Protein AF-A0A4Q1D1S8-F1 (afdb_monomer_lite)

Foldseek 3Di:
DDDADQPDDPDDPPVPDDPFFDDDDFPDDDDDDDDADDPLDFDADPVRRTTGDDPSSLVVNLVVLLVVLLVVLAVDDVVVSVVVLVVRCVRDPNPSNNVSSVPRDHDDD

Sequence (109 aa):
MHGIEIPTTLFPESWRRRNNQAKISWPFPLVLVVDIGGNNDLDLNSPRTEIIMSEKWIDFEEKLAHIICDELSKQVATDYWEELKAILLKETKNESFIRSLKKVTTKNA

Secondary structure (DSSP, 8-state):
---------SS--GGG--TTB-----SS---------GGG---B-TTSSSBB-SHHHHHHHHHHHHHHHHHHHHHS-HHHHHHHHHHHHHH---HHHHHHHHH-PPPP-

pLDDT: mean 83.02, std 14.56, range [38.62, 96.06]

Structure (mmCIF, N/CA/C/O backbone):
data_AF-A0A4Q1D1S8-F1
#
_entry.id   AF-A0A4Q1D1S8-F1
#
loop_
_atom_site.group_PDB
_atom_site.id
_atom_site.type_symbol
_atom_site.label_atom_id
_atom_site.label_alt_id
_atom_site.label_comp_id
_atom_site.label_asym_id
_atom_site.label_entity_id
_atom_site.label_seq_id
_atom_site.pdbx_PDB_ins_code
_atom_site.Cartn_x
_atom_site.Cartn_y
_atom_site.Cartn_z
_atom_site.occupancy
_atom_site.B_iso_or_equiv
_atom_site.auth_seq_id
_atom_site.auth_comp_id
_atom_site.auth_asym_id
_atom_site.auth_atom_id
_atom_site.pdbx_PDB_model_num
ATOM 1 N N . MET A 1 1 ? 3.479 -12.417 -25.187 1.00 38.62 1 MET A N 1
ATOM 2 C CA . MET A 1 1 ? 3.579 -11.654 -23.926 1.00 38.62 1 MET A CA 1
ATOM 3 C C . MET A 1 1 ? 4.848 -12.097 -23.231 1.00 38.62 1 MET A C 1
ATOM 5 O O . MET A 1 1 ? 4.967 -13.274 -22.927 1.00 38.62 1 MET A O 1
ATOM 9 N N . HIS A 1 2 ? 5.819 -11.202 -23.071 1.00 47.72 2 HIS A N 1
ATOM 10 C CA . HIS A 1 2 ? 7.033 -11.483 -22.307 1.00 47.72 2 HIS A CA 1
ATOM 11 C C . HIS A 1 2 ? 6.861 -10.813 -20.949 1.00 47.72 2 HIS A C 1
ATOM 13 O O . HIS A 1 2 ? 7.169 -9.634 -20.800 1.00 47.72 2 HIS A O 1
ATOM 19 N N . GLY A 1 3 ? 6.254 -11.544 -20.010 1.00 47.84 3 GLY A N 1
ATOM 20 C CA . GLY A 1 3 ? 6.234 -11.130 -18.613 1.00 47.84 3 GLY A CA 1
ATOM 21 C C . GLY A 1 3 ? 7.671 -11.024 -18.118 1.00 47.84 3 GLY A C 1
ATOM 22 O O . GLY A 1 3 ? 8.513 -11.855 -18.457 1.00 47.84 3 GLY A O 1
ATOM 23 N N . ILE A 1 4 ? 7.967 -9.959 -17.391 1.00 53.19 4 ILE A N 1
ATOM 24 C CA . ILE A 1 4 ? 9.267 -9.769 -16.765 1.00 53.19 4 ILE A CA 1
ATOM 25 C C . ILE A 1 4 ? 9.186 -10.422 -15.391 1.00 53.19 4 ILE A C 1
ATOM 27 O O . ILE A 1 4 ? 8.393 -10.000 -14.553 1.00 53.19 4 ILE A O 1
ATOM 31 N N . GLU A 1 5 ? 10.002 -11.445 -15.158 1.00 52.38 5 GLU A N 1
ATOM 32 C CA . GLU A 1 5 ? 10.196 -11.998 -13.820 1.00 52.38 5 GLU A CA 1
ATOM 33 C C . GLU A 1 5 ? 11.239 -11.153 -13.088 1.00 52.38 5 GLU A C 1
ATOM 35 O O . GLU A 1 5 ? 12.420 -11.146 -13.439 1.00 52.38 5 GLU A O 1
ATOM 40 N N . ILE A 1 6 ? 10.797 -10.413 -12.071 1.00 57.53 6 ILE A N 1
ATOM 41 C CA . ILE A 1 6 ? 11.686 -9.702 -11.153 1.00 57.53 6 ILE A CA 1
ATOM 42 C C . ILE A 1 6 ? 12.024 -10.675 -10.018 1.00 57.53 6 ILE A C 1
ATOM 44 O O . ILE A 1 6 ? 11.133 -11.010 -9.235 1.00 57.53 6 ILE A O 1
ATOM 48 N N . PRO A 1 7 ? 13.279 -11.146 -9.887 1.00 52.53 7 PRO A N 1
ATOM 49 C CA . PRO A 1 7 ? 13.663 -12.036 -8.801 1.00 52.53 7 PRO A CA 1
ATOM 50 C C . PRO A 1 7 ? 13.714 -11.250 -7.484 1.00 52.53 7 PRO A C 1
ATOM 52 O O . PRO A 1 7 ? 14.757 -10.739 -7.079 1.00 52.53 7 PRO A O 1
ATOM 55 N N . THR A 1 8 ? 12.581 -11.133 -6.796 1.00 54.88 8 THR A N 1
ATOM 56 C CA . THR A 1 8 ? 12.537 -10.652 -5.412 1.00 54.88 8 THR A CA 1
ATOM 57 C C . THR A 1 8 ? 12.823 -11.815 -4.474 1.00 54.88 8 THR A C 1
ATOM 59 O O . THR A 1 8 ? 12.007 -12.720 -4.312 1.00 54.88 8 THR A O 1
ATOM 62 N N . THR A 1 9 ? 13.997 -11.809 -3.846 1.00 56.31 9 THR A N 1
ATOM 63 C CA . THR A 1 9 ? 14.296 -12.725 -2.743 1.00 56.31 9 THR A CA 1
ATOM 64 C C . THR A 1 9 ? 13.445 -12.342 -1.528 1.00 56.31 9 THR A C 1
ATOM 66 O O . THR A 1 9 ? 13.282 -11.160 -1.228 1.00 56.31 9 THR A O 1
ATOM 69 N N . LEU A 1 10 ? 12.925 -13.329 -0.787 1.00 54.97 10 LEU A N 1
ATOM 70 C CA . LEU A 1 10 ? 12.205 -13.074 0.475 1.00 54.97 10 LEU A CA 1
ATOM 71 C C . LEU A 1 10 ? 13.110 -12.435 1.543 1.00 54.97 10 LEU A C 1
ATOM 73 O O . LEU A 1 10 ? 12.630 -11.748 2.441 1.00 54.97 10 LEU A O 1
ATOM 77 N N . PHE A 1 11 ? 14.424 -12.644 1.432 1.00 63.34 11 PHE A N 1
ATOM 78 C CA . PHE A 1 11 ? 15.426 -12.107 2.344 1.00 63.34 11 PHE A CA 1
ATOM 79 C C . PHE A 1 11 ? 16.271 -11.046 1.632 1.00 63.34 11 PHE A C 1
ATOM 81 O O . PHE A 1 11 ? 16.903 -11.360 0.618 1.00 63.34 11 PHE A O 1
ATOM 88 N N . PRO A 1 12 ? 16.303 -9.796 2.123 1.00 60.38 12 PRO A N 1
ATOM 89 C CA . PRO A 1 12 ? 17.065 -8.738 1.483 1.00 60.38 12 PRO A CA 1
ATOM 90 C C . PRO A 1 12 ? 18.567 -8.932 1.715 1.00 60.38 12 PRO A C 1
ATOM 92 O O . PRO A 1 12 ? 19.047 -8.894 2.847 1.00 60.38 12 PRO A O 1
ATOM 95 N N . GLU A 1 13 ? 19.335 -9.042 0.636 1.00 69.81 13 GLU A N 1
ATOM 96 C CA . GLU A 1 13 ? 20.793 -8.943 0.688 1.00 69.81 13 GLU A CA 1
ATOM 97 C C . GLU A 1 13 ? 21.189 -7.464 0.717 1.00 69.81 13 GLU A C 1
ATOM 99 O O . GLU A 1 13 ? 21.192 -6.776 -0.305 1.00 69.81 13 GLU A O 1
ATOM 104 N N . SER A 1 14 ? 21.497 -6.942 1.908 1.0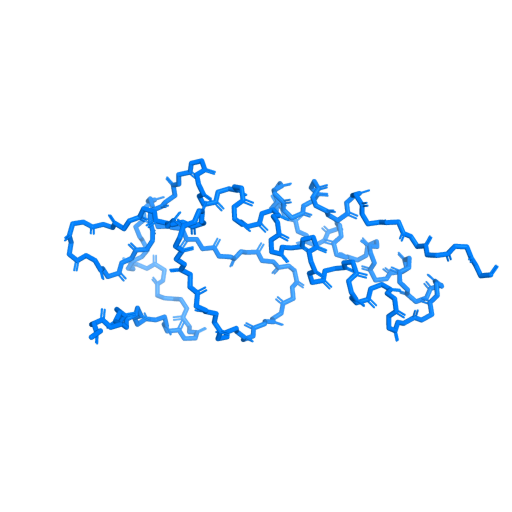0 64.00 14 SER A N 1
ATOM 105 C CA . SER A 1 14 ? 21.773 -5.514 2.125 1.00 64.00 14 SER A CA 1
ATOM 106 C C . SER A 1 14 ? 22.854 -4.946 1.197 1.00 64.00 14 SER A C 1
ATOM 108 O O . SER A 1 14 ? 22.744 -3.789 0.802 1.00 64.00 14 SER A O 1
ATOM 110 N N . TRP A 1 15 ? 23.833 -5.767 0.815 1.00 66.88 15 TRP A N 1
ATOM 111 C CA . TRP A 1 15 ? 24.960 -5.443 -0.065 1.00 66.88 15 TRP A CA 1
ATOM 112 C C . TRP A 1 15 ? 24.624 -5.436 -1.566 1.00 66.88 15 TRP A C 1
ATOM 114 O O . TRP A 1 15 ? 25.389 -4.879 -2.348 1.00 66.88 15 TRP A O 1
ATOM 124 N N . ARG A 1 16 ? 23.489 -6.014 -1.986 1.00 67.19 16 ARG A N 1
ATOM 125 C CA . ARG A 1 16 ? 23.001 -5.952 -3.379 1.00 67.19 16 ARG A CA 1
ATOM 126 C C . ARG A 1 16 ? 22.030 -4.801 -3.632 1.00 67.19 16 ARG A C 1
ATOM 128 O O . ARG A 1 16 ? 21.643 -4.574 -4.778 1.00 67.19 16 ARG A O 1
ATOM 135 N N . ARG A 1 17 ? 21.611 -4.080 -2.586 1.00 63.38 17 ARG A N 1
ATOM 136 C CA . ARG A 1 17 ? 20.622 -3.004 -2.713 1.00 63.38 17 ARG A CA 1
ATOM 137 C C . ARG A 1 17 ? 21.210 -1.809 -3.457 1.00 63.38 17 ARG A C 1
ATOM 139 O O . ARG A 1 17 ? 22.199 -1.225 -3.022 1.00 63.38 17 ARG A O 1
ATOM 146 N N . ARG A 1 18 ? 20.566 -1.427 -4.561 1.00 67.88 18 ARG A N 1
ATOM 147 C CA . ARG A 1 18 ? 20.875 -0.200 -5.308 1.00 67.88 18 ARG A CA 1
ATOM 148 C C . ARG A 1 18 ? 20.049 0.962 -4.760 1.00 67.88 18 ARG A C 1
ATOM 150 O O . ARG A 1 18 ? 18.894 0.775 -4.389 1.00 67.88 18 ARG A O 1
ATOM 157 N N . ASN A 1 19 ? 20.611 2.170 -4.773 1.00 65.31 19 ASN A N 1
ATOM 158 C CA . ASN A 1 19 ? 19.954 3.358 -4.208 1.00 65.31 19 ASN A CA 1
ATOM 159 C C . ASN A 1 19 ? 18.629 3.740 -4.898 1.00 65.31 19 ASN A C 1
ATOM 161 O O . ASN A 1 19 ? 17.757 4.288 -4.238 1.00 65.31 19 ASN A O 1
ATOM 165 N N . ASN A 1 20 ? 18.451 3.419 -6.186 1.00 64.94 20 ASN A N 1
ATOM 166 C CA . ASN A 1 20 ? 17.268 3.819 -6.968 1.00 64.94 20 ASN A CA 1
ATOM 167 C C . ASN A 1 20 ? 16.248 2.688 -7.174 1.00 64.94 20 ASN A C 1
ATOM 169 O O . ASN A 1 20 ? 15.365 2.800 -8.025 1.00 64.94 20 ASN A O 1
ATOM 173 N N . GLN A 1 21 ? 16.379 1.586 -6.434 1.00 78.81 21 GLN A N 1
ATOM 174 C CA . GLN A 1 21 ? 15.438 0.476 -6.526 1.00 78.81 21 GLN A CA 1
ATOM 175 C C . GLN A 1 21 ? 14.144 0.823 -5.783 1.00 78.81 21 GLN A C 1
ATOM 177 O O . GLN A 1 21 ? 14.162 1.123 -4.585 1.00 78.81 21 GLN A O 1
ATOM 182 N N . ALA A 1 22 ? 13.019 0.743 -6.488 1.00 83.44 22 ALA A N 1
ATOM 183 C CA . ALA A 1 22 ? 11.707 0.831 -5.872 1.00 83.44 22 ALA A CA 1
ATOM 184 C C . ALA A 1 22 ? 11.421 -0.407 -5.013 1.00 83.44 22 ALA A C 1
ATOM 186 O O . ALA A 1 22 ? 11.721 -1.539 -5.399 1.00 83.44 22 ALA A O 1
ATOM 187 N N . LYS A 1 23 ? 10.836 -0.192 -3.833 1.00 81.69 23 LYS A N 1
ATOM 188 C CA . LYS A 1 23 ? 10.417 -1.265 -2.927 1.00 81.69 23 LYS A CA 1
ATOM 189 C C . LYS A 1 23 ? 9.173 -0.845 -2.163 1.00 81.69 23 LYS A C 1
ATOM 191 O O . LYS A 1 23 ? 9.087 0.294 -1.709 1.00 81.69 23 LYS A O 1
ATOM 196 N N . ILE A 1 24 ? 8.267 -1.791 -1.955 1.00 84.25 24 ILE A N 1
ATOM 197 C CA . ILE A 1 24 ? 7.180 -1.622 -0.998 1.00 84.25 24 ILE A CA 1
ATOM 198 C C . ILE A 1 24 ? 7.766 -1.816 0.397 1.00 84.25 24 ILE A C 1
ATOM 200 O O . ILE A 1 24 ? 8.373 -2.844 0.699 1.00 84.25 24 ILE A O 1
ATOM 204 N N . SER A 1 25 ? 7.612 -0.804 1.244 1.00 84.75 25 SER A N 1
ATOM 205 C CA . SER A 1 25 ? 8.044 -0.849 2.642 1.00 84.75 25 SER A CA 1
ATOM 206 C C . SER A 1 25 ? 6.852 -0.528 3.527 1.00 84.75 25 SER A C 1
ATOM 208 O O . SER A 1 25 ? 6.717 0.599 4.003 1.00 84.75 25 SER A O 1
ATOM 210 N N . TRP A 1 26 ? 5.963 -1.503 3.683 1.00 90.25 26 TRP A N 1
ATOM 211 C CA . TRP A 1 26 ? 4.736 -1.377 4.466 1.00 90.25 26 TRP A CA 1
ATOM 212 C C . TRP A 1 26 ? 4.878 -2.034 5.843 1.00 90.25 26 TRP A C 1
ATOM 214 O O . TRP A 1 26 ? 5.710 -2.925 6.012 1.00 90.25 26 TRP A O 1
ATOM 224 N N . PRO A 1 27 ? 4.075 -1.613 6.834 1.00 90.31 27 PRO A N 1
ATOM 225 C CA . PRO A 1 27 ? 4.142 -2.126 8.205 1.00 90.31 27 PRO A CA 1
ATOM 226 C C . PRO A 1 27 ? 3.527 -3.529 8.387 1.00 90.31 27 PRO A C 1
ATOM 228 O O . PRO A 1 27 ? 3.313 -3.957 9.517 1.00 90.31 27 PRO A O 1
ATOM 231 N N . PHE A 1 28 ? 3.236 -4.258 7.306 1.00 86.50 28 PHE A N 1
ATOM 232 C CA . PHE A 1 28 ? 2.760 -5.642 7.351 1.00 86.50 28 PHE A CA 1
ATOM 233 C C . PHE A 1 28 ? 3.296 -6.456 6.166 1.00 86.50 28 PHE A C 1
ATOM 235 O O . PHE A 1 28 ? 3.560 -5.895 5.097 1.00 86.50 28 PHE A O 1
ATOM 242 N N . PRO A 1 29 ? 3.460 -7.780 6.337 1.00 81.44 29 PRO A N 1
ATOM 243 C CA . PRO A 1 29 ? 3.851 -8.662 5.251 1.00 81.44 29 PRO A CA 1
ATOM 244 C C . PRO A 1 29 ? 2.690 -8.869 4.277 1.00 81.44 29 PRO A C 1
ATOM 246 O O . PRO A 1 29 ? 1.534 -8.999 4.675 1.00 81.44 29 PRO A O 1
ATOM 249 N N . LEU A 1 30 ? 3.015 -8.939 2.991 1.00 80.94 30 LEU A N 1
ATOM 250 C CA . LEU A 1 30 ? 2.052 -9.136 1.919 1.00 80.94 30 LEU A CA 1
ATOM 251 C C . LEU A 1 30 ? 2.727 -9.873 0.760 1.00 80.94 30 LEU A C 1
ATOM 253 O O . LEU A 1 30 ? 3.881 -9.598 0.434 1.00 80.94 30 LEU A O 1
ATOM 257 N N . VAL A 1 31 ? 1.986 -10.773 0.116 1.00 81.25 31 VAL A N 1
ATOM 258 C CA . VAL A 1 31 ? 2.355 -11.367 -1.173 1.00 81.25 31 VAL A CA 1
ATOM 259 C C . VAL A 1 31 ? 1.322 -10.917 -2.195 1.00 81.25 31 VAL A C 1
ATOM 261 O O . VAL A 1 31 ? 0.126 -11.104 -1.986 1.00 81.25 31 VAL A O 1
ATOM 264 N N . LEU A 1 32 ? 1.784 -10.312 -3.288 1.00 79.50 32 LEU A N 1
ATOM 265 C CA . LEU A 1 32 ? 0.932 -9.815 -4.364 1.00 79.50 32 LEU A CA 1
ATOM 266 C C . LEU A 1 32 ? 1.296 -10.480 -5.682 1.00 79.50 32 LEU A C 1
ATOM 268 O O . LEU A 1 32 ? 2.469 -10.573 -6.035 1.00 79.50 32 LEU A O 1
ATOM 272 N N . VAL A 1 33 ? 0.267 -10.856 -6.433 1.00 80.75 33 VAL A N 1
ATOM 273 C CA . VAL A 1 33 ? 0.367 -11.160 -7.859 1.00 80.75 33 VAL A CA 1
ATOM 274 C C . VAL A 1 33 ? -0.496 -10.127 -8.565 1.00 80.75 33 VAL A C 1
ATOM 276 O O . VAL A 1 33 ? -1.718 -10.151 -8.442 1.00 80.75 33 VAL A O 1
ATOM 279 N N . VAL A 1 34 ? 0.146 -9.173 -9.230 1.00 79.31 34 VAL A N 1
ATOM 280 C CA . VAL A 1 34 ? -0.519 -8.042 -9.884 1.00 79.31 34 VAL A CA 1
ATOM 281 C C . VAL A 1 34 ? -0.052 -7.936 -11.328 1.00 79.31 34 VAL A C 1
ATOM 283 O O . VAL A 1 34 ? 1.138 -8.063 -11.608 1.00 79.31 34 VAL A O 1
ATOM 286 N N . ASP A 1 35 ? -0.996 -7.700 -12.237 1.00 82.56 35 ASP A N 1
ATOM 287 C CA . ASP A 1 35 ? -0.702 -7.336 -13.621 1.00 82.56 35 ASP A CA 1
ATOM 288 C C . ASP A 1 35 ? -0.614 -5.808 -13.707 1.00 82.56 35 ASP A C 1
ATOM 290 O O . ASP A 1 35 ? -1.609 -5.102 -13.517 1.00 82.56 35 ASP A O 1
ATOM 294 N N . ILE A 1 36 ? 0.601 -5.294 -13.899 1.00 80.69 36 ILE A N 1
ATOM 295 C CA . ILE A 1 36 ? 0.885 -3.859 -13.919 1.00 80.69 36 ILE A CA 1
ATOM 296 C C . ILE A 1 36 ? 1.109 -3.437 -15.373 1.00 80.69 36 ILE A C 1
ATOM 298 O O . ILE A 1 36 ? 2.131 -3.761 -15.978 1.00 80.69 36 ILE A O 1
ATOM 302 N N . GLY A 1 37 ? 0.153 -2.691 -15.929 1.00 79.69 37 GLY A N 1
ATOM 303 C CA . GLY A 1 37 ? 0.203 -2.194 -17.302 1.00 79.69 37 GLY A CA 1
ATOM 304 C C . GLY A 1 37 ? -0.805 -1.076 -17.584 1.00 79.69 37 GLY A C 1
ATOM 305 O O . GLY A 1 37 ? -1.510 -0.592 -16.695 1.00 79.69 37 GLY A O 1
ATOM 306 N N . GLY A 1 38 ? -0.871 -0.650 -18.848 1.00 79.25 38 GLY A N 1
ATOM 307 C CA . GLY A 1 38 ? -1.765 0.423 -19.292 1.00 79.25 38 GLY A CA 1
ATOM 308 C C . GLY A 1 38 ? -1.401 1.777 -18.677 1.00 79.25 38 GLY A C 1
ATOM 309 O O . GLY A 1 38 ? -0.258 2.209 -18.764 1.00 79.25 38 GLY A O 1
ATOM 310 N N . ASN A 1 39 ? -2.373 2.437 -18.041 1.00 77.25 39 ASN A N 1
ATOM 311 C CA . ASN A 1 39 ? -2.194 3.763 -17.430 1.00 77.25 39 ASN A CA 1
ATOM 312 C C . ASN A 1 39 ? -1.408 3.747 -16.103 1.00 77.25 39 ASN A C 1
ATOM 314 O O . ASN A 1 39 ? -1.174 4.811 -15.540 1.00 77.25 39 ASN A O 1
ATOM 318 N N . ASN A 1 40 ? -1.040 2.569 -15.589 1.00 79.50 40 ASN A N 1
ATOM 319 C CA . ASN A 1 40 ? -0.247 2.412 -14.365 1.00 79.50 40 ASN A CA 1
ATOM 320 C C . ASN A 1 40 ? 1.105 1.754 -14.675 1.00 79.50 40 ASN A C 1
ATOM 322 O O . ASN A 1 40 ? 1.560 0.902 -13.913 1.00 79.50 40 ASN A O 1
ATOM 326 N N . ASP A 1 41 ? 1.710 2.070 -15.825 1.00 87.31 41 ASP A N 1
ATOM 327 C CA . ASP A 1 41 ? 3.042 1.560 -16.135 1.00 87.31 41 ASP A CA 1
ATOM 328 C C . ASP A 1 41 ? 4.060 2.011 -15.075 1.00 87.31 41 ASP A C 1
ATOM 330 O O . ASP A 1 41 ? 3.921 3.050 -14.428 1.00 87.31 41 ASP A O 1
ATOM 334 N N . LEU A 1 42 ? 5.077 1.183 -14.863 1.00 90.19 42 LEU A N 1
ATOM 335 C CA . LEU A 1 42 ? 6.160 1.482 -13.940 1.00 90.19 42 LEU A CA 1
ATOM 336 C C . LEU A 1 42 ? 7.463 1.545 -14.712 1.00 90.19 42 LEU A C 1
ATOM 338 O O . LEU A 1 42 ? 7.720 0.731 -15.602 1.00 90.19 42 LEU A O 1
ATOM 342 N N . ASP A 1 43 ? 8.296 2.512 -14.349 1.00 89.75 43 ASP A N 1
ATOM 343 C CA . ASP A 1 43 ? 9.589 2.675 -14.990 1.00 89.75 43 ASP A CA 1
ATOM 344 C C . ASP A 1 43 ? 10.517 1.543 -14.544 1.00 89.75 43 ASP A C 1
ATOM 346 O O . ASP A 1 43 ? 10.662 1.253 -13.354 1.00 89.75 43 ASP A O 1
ATOM 350 N N . LEU A 1 44 ? 11.153 0.893 -15.513 1.00 88.19 44 LEU A N 1
ATOM 351 C CA . LEU A 1 44 ? 12.090 -0.199 -15.280 1.00 88.19 44 LEU A CA 1
ATOM 352 C C . LEU A 1 44 ? 13.511 0.242 -15.619 1.00 88.19 44 LEU A C 1
ATOM 354 O O . LEU A 1 44 ? 13.727 1.090 -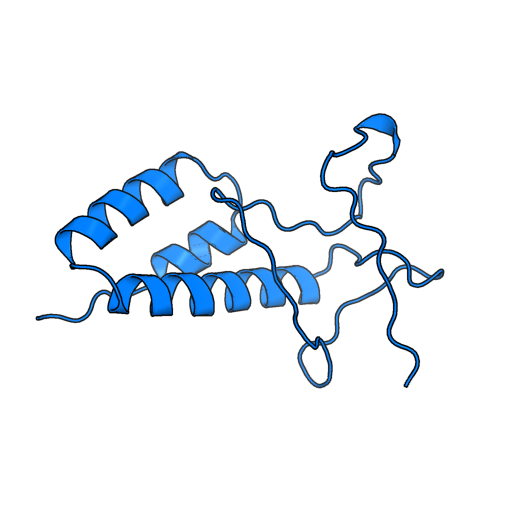16.486 1.00 88.19 44 LEU A O 1
ATOM 358 N N . ASN A 1 45 ? 14.496 -0.372 -14.964 1.00 85.12 45 ASN A N 1
ATOM 359 C CA . ASN A 1 45 ? 15.900 -0.213 -15.346 1.00 85.12 45 ASN A CA 1
ATOM 360 C C . ASN A 1 45 ? 16.149 -0.734 -16.779 1.00 85.12 45 ASN A C 1
ATOM 362 O O . ASN A 1 45 ? 15.352 -1.494 -17.329 1.00 85.12 45 ASN A O 1
ATOM 366 N N . SER A 1 46 ? 17.264 -0.341 -17.409 1.00 84.94 46 SER A N 1
ATOM 367 C CA . SER A 1 46 ? 17.562 -0.744 -18.797 1.00 84.94 46 SER A CA 1
ATOM 368 C C . SER A 1 46 ? 17.549 -2.266 -19.018 1.00 84.94 46 SER A C 1
ATOM 370 O O . SER A 1 46 ? 17.015 -2.700 -20.038 1.00 84.94 46 SER A O 1
ATOM 372 N N . PRO A 1 47 ? 18.070 -3.095 -18.087 1.00 84.75 47 PRO A N 1
ATOM 373 C CA . PRO A 1 47 ? 17.957 -4.554 -18.174 1.00 84.75 47 PRO A CA 1
ATOM 374 C C . PRO A 1 47 ? 16.546 -5.109 -17.935 1.00 84.75 47 PRO A C 1
ATOM 376 O O . PRO A 1 47 ? 16.338 -6.301 -18.135 1.00 84.75 47 PRO A O 1
ATOM 379 N N . ARG A 1 48 ? 15.591 -4.274 -17.505 1.00 82.94 48 ARG A N 1
ATOM 380 C CA . ARG A 1 48 ? 14.218 -4.639 -17.134 1.00 82.94 48 ARG A CA 1
ATOM 381 C C . ARG A 1 48 ? 14.151 -5.712 -16.053 1.00 82.94 48 ARG A C 1
ATOM 383 O O . ARG A 1 48 ? 13.376 -6.647 -16.150 1.00 82.94 48 ARG A O 1
ATOM 390 N N . THR A 1 49 ? 14.979 -5.591 -15.029 1.00 81.62 49 THR A N 1
ATOM 391 C CA . THR A 1 49 ? 15.025 -6.526 -13.897 1.00 81.62 49 THR A CA 1
ATOM 392 C C . THR A 1 49 ? 14.573 -5.896 -12.590 1.00 81.62 49 THR A C 1
ATOM 394 O O . THR A 1 49 ? 14.393 -6.605 -11.609 1.00 81.62 49 THR A O 1
ATOM 397 N N . GLU A 1 50 ? 14.428 -4.573 -12.543 1.00 82.06 50 GLU A N 1
ATOM 398 C CA . GLU A 1 50 ? 14.086 -3.823 -11.336 1.00 82.06 50 GLU A CA 1
ATOM 399 C C . GLU A 1 50 ? 13.156 -2.666 -11.706 1.00 82.06 50 GLU A C 1
ATOM 401 O O . GLU A 1 50 ? 13.331 -2.035 -12.753 1.00 82.06 50 GLU A O 1
ATOM 406 N N . ILE A 1 51 ? 12.217 -2.358 -10.812 1.00 87.88 51 ILE A N 1
ATOM 407 C CA . ILE A 1 51 ? 11.422 -1.131 -10.876 1.00 87.88 51 ILE A CA 1
ATOM 408 C C . ILE A 1 51 ? 12.270 0.024 -10.333 1.00 87.88 51 ILE A C 1
ATOM 410 O O . ILE A 1 51 ? 12.936 -0.106 -9.298 1.00 87.88 51 ILE A O 1
ATOM 414 N N . ILE A 1 52 ? 12.256 1.151 -11.037 1.00 89.44 52 ILE A N 1
ATOM 415 C CA . ILE A 1 52 ? 12.947 2.379 -10.648 1.00 89.44 52 ILE A CA 1
ATOM 416 C C . ILE A 1 52 ? 12.029 3.210 -9.753 1.00 89.44 52 ILE A C 1
ATOM 418 O O . ILE A 1 52 ? 10.840 3.360 -10.021 1.00 89.44 52 ILE A O 1
ATOM 422 N N . MET A 1 53 ? 12.602 3.798 -8.704 1.00 88.38 53 MET A N 1
ATOM 423 C CA . MET A 1 53 ? 11.928 4.832 -7.923 1.00 88.38 53 MET A CA 1
ATOM 424 C C . MET A 1 53 ? 11.655 6.070 -8.797 1.00 88.38 53 MET A C 1
ATOM 426 O O . MET A 1 53 ? 12.585 6.781 -9.180 1.00 88.38 53 MET A O 1
ATOM 430 N N . SER A 1 54 ? 10.382 6.326 -9.099 1.00 91.00 54 SER A N 1
ATOM 431 C CA . SER A 1 54 ? 9.904 7.481 -9.869 1.00 91.00 54 SER A CA 1
ATOM 432 C C . SER A 1 54 ? 8.579 8.013 -9.314 1.00 91.00 54 SER A C 1
ATOM 434 O O . SER A 1 54 ? 7.989 7.422 -8.408 1.00 91.00 54 SER A O 1
ATOM 436 N N . GLU A 1 55 ? 8.074 9.120 -9.858 1.00 91.62 55 GLU A N 1
ATOM 437 C CA . GLU A 1 55 ? 6.740 9.625 -9.500 1.00 91.62 55 GLU A CA 1
ATOM 438 C C . GLU A 1 55 ? 5.636 8.603 -9.805 1.00 91.62 55 GLU A C 1
ATOM 440 O O . GLU A 1 55 ? 4.717 8.446 -9.001 1.00 91.62 55 GLU A O 1
ATOM 445 N N . LYS A 1 56 ? 5.767 7.839 -10.902 1.00 92.00 56 LYS A N 1
ATOM 446 C CA . LYS A 1 56 ? 4.839 6.746 -11.235 1.00 92.00 56 LYS A CA 1
ATOM 447 C C . LYS A 1 56 ? 4.825 5.672 -10.152 1.00 92.00 56 LYS A C 1
ATOM 449 O O . LYS A 1 56 ? 3.759 5.190 -9.782 1.00 92.00 56 LYS A O 1
ATOM 454 N N . TRP A 1 57 ? 5.997 5.329 -9.610 1.00 91.44 57 TRP A N 1
ATOM 455 C CA . TRP A 1 57 ? 6.089 4.405 -8.480 1.00 91.44 57 TRP A CA 1
ATOM 456 C C . TRP A 1 57 ? 5.388 4.949 -7.233 1.00 91.44 57 TRP A C 1
ATOM 458 O O . TRP A 1 57 ? 4.633 4.222 -6.593 1.00 91.44 57 TRP A O 1
ATOM 468 N N . ILE A 1 58 ? 5.626 6.217 -6.888 1.00 92.25 58 ILE A N 1
ATOM 469 C CA . ILE A 1 58 ? 5.033 6.852 -5.702 1.00 92.25 58 ILE A CA 1
ATOM 470 C C . ILE A 1 58 ? 3.500 6.843 -5.796 1.00 92.25 58 ILE A C 1
ATOM 472 O O . ILE A 1 58 ? 2.830 6.477 -4.829 1.00 92.25 58 ILE A O 1
ATOM 476 N N . ASP A 1 59 ? 2.954 7.207 -6.958 1.00 92.56 59 ASP A N 1
ATOM 477 C CA . ASP A 1 59 ? 1.511 7.205 -7.218 1.00 92.56 59 ASP A CA 1
ATOM 478 C C . ASP A 1 59 ? 0.925 5.783 -7.191 1.00 92.56 59 ASP A C 1
ATOM 480 O O . ASP A 1 59 ? -0.097 5.539 -6.545 1.00 92.56 59 ASP A O 1
ATOM 484 N N . PHE A 1 60 ? 1.608 4.818 -7.817 1.00 91.94 60 PHE A N 1
ATOM 485 C CA . PHE A 1 60 ? 1.238 3.404 -7.754 1.00 91.94 60 PHE A CA 1
ATOM 486 C C . PHE A 1 60 ? 1.187 2.886 -6.311 1.00 91.94 60 PHE A C 1
ATOM 488 O O . PHE A 1 60 ? 0.188 2.292 -5.905 1.00 91.94 60 PHE A O 1
ATOM 495 N N . GLU A 1 61 ? 2.235 3.129 -5.521 1.00 92.25 61 GLU A N 1
ATOM 496 C CA . GLU A 1 61 ? 2.326 2.668 -4.135 1.00 92.25 61 GLU A CA 1
ATOM 497 C C . GLU A 1 61 ? 1.225 3.284 -3.261 1.00 92.25 61 GLU A C 1
ATOM 499 O O . GLU A 1 61 ? 0.600 2.576 -2.468 1.00 92.25 61 GLU A O 1
ATOM 504 N N . GLU A 1 62 ? 0.944 4.580 -3.426 1.00 94.50 62 GLU A N 1
ATOM 505 C CA . GLU A 1 62 ? -0.120 5.269 -2.691 1.00 94.50 62 GLU A CA 1
ATOM 506 C C . GLU A 1 62 ? -1.511 4.712 -3.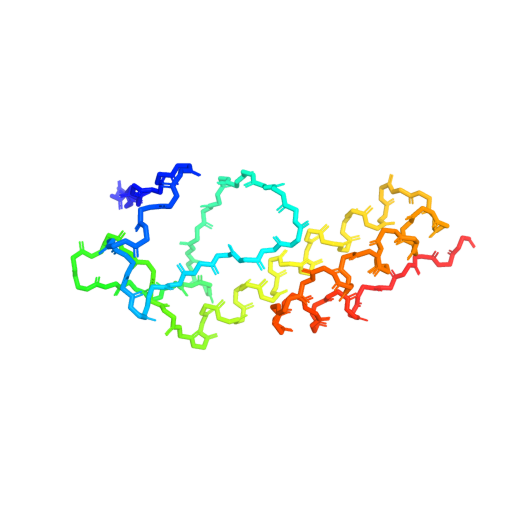040 1.00 94.50 62 GLU A C 1
ATOM 508 O O . GLU A 1 62 ? -2.306 4.418 -2.138 1.00 94.50 62 GLU A O 1
ATOM 513 N N . LYS A 1 63 ? -1.795 4.513 -4.336 1.00 93.06 63 LYS A N 1
ATOM 514 C CA . LYS A 1 63 ? -3.055 3.923 -4.820 1.00 93.06 63 LYS A CA 1
ATOM 515 C C . LYS A 1 63 ? -3.237 2.493 -4.327 1.00 93.06 63 LYS A C 1
ATOM 517 O O . LYS A 1 63 ? -4.308 2.153 -3.828 1.00 93.06 63 LYS A O 1
ATOM 522 N N . LEU A 1 64 ? -2.197 1.669 -4.428 1.00 92.88 64 LEU A N 1
ATOM 523 C CA . LEU A 1 64 ? -2.243 0.274 -4.004 1.00 92.88 64 LEU A CA 1
ATOM 524 C C . LEU A 1 64 ? -2.463 0.160 -2.492 1.00 92.88 64 LEU A C 1
ATOM 526 O O . LEU A 1 64 ? -3.324 -0.605 -2.056 1.00 92.88 64 LEU A O 1
ATOM 530 N N . ALA A 1 65 ? -1.749 0.965 -1.697 1.00 94.62 65 ALA A N 1
ATOM 531 C CA . ALA A 1 65 ? -1.972 1.046 -0.257 1.00 94.62 65 ALA A CA 1
ATOM 532 C C . ALA A 1 65 ? -3.414 1.463 0.059 1.00 94.62 65 ALA A C 1
ATOM 534 O O . ALA A 1 65 ? -4.002 0.946 1.006 1.00 94.62 65 ALA A O 1
ATOM 535 N N . HIS A 1 66 ? -3.999 2.362 -0.744 1.00 95.44 66 HIS A N 1
ATOM 536 C CA . HIS A 1 66 ? -5.348 2.865 -0.485 1.00 95.44 66 HIS A CA 1
ATOM 537 C C . HIS A 1 66 ? -6.373 1.776 -0.739 1.00 95.44 66 HIS A C 1
ATOM 539 O O . HIS A 1 66 ? -7.179 1.507 0.138 1.00 95.44 66 HIS A O 1
ATOM 545 N N . ILE A 1 67 ? -6.284 1.106 -1.889 1.00 94.25 67 ILE A N 1
ATOM 546 C CA . ILE A 1 67 ? -7.177 0.002 -2.254 1.00 94.25 67 ILE A CA 1
ATOM 547 C C . ILE A 1 67 ? -7.158 -1.085 -1.175 1.00 94.25 67 ILE A C 1
ATOM 549 O O . ILE A 1 67 ? -8.213 -1.524 -0.725 1.00 94.25 67 ILE A O 1
ATOM 553 N N . ILE A 1 68 ? -5.967 -1.497 -0.731 1.00 93.69 68 ILE A N 1
ATOM 554 C CA . ILE A 1 68 ? -5.828 -2.568 0.261 1.00 93.69 68 ILE A CA 1
ATOM 555 C C . ILE A 1 68 ? -6.364 -2.126 1.626 1.00 93.69 68 ILE A C 1
ATOM 557 O O . ILE A 1 68 ? -7.180 -2.828 2.215 1.00 93.69 68 ILE A O 1
ATOM 561 N N . CYS A 1 69 ? -5.935 -0.970 2.134 1.00 95.19 69 CYS A N 1
ATOM 562 C CA . CYS A 1 69 ? -6.347 -0.492 3.454 1.00 95.19 69 CYS A CA 1
ATOM 563 C C . CYS A 1 69 ? -7.836 -0.118 3.507 1.00 95.19 69 CYS A C 1
ATOM 565 O O . CYS A 1 69 ? -8.491 -0.389 4.510 1.00 95.19 69 CYS A O 1
ATOM 567 N N . ASP A 1 70 ? -8.381 0.471 2.442 1.00 95.88 70 ASP A N 1
ATOM 568 C CA . ASP A 1 70 ? -9.807 0.786 2.330 1.00 95.88 70 ASP A CA 1
ATOM 569 C C . ASP A 1 70 ? -10.649 -0.489 2.373 1.00 95.88 70 ASP A C 1
ATOM 571 O O . ASP A 1 70 ? -11.599 -0.580 3.150 1.00 95.88 70 ASP A O 1
ATOM 575 N N . GLU A 1 71 ? -10.260 -1.517 1.621 1.00 94.31 71 GLU A N 1
ATOM 576 C CA . GLU A 1 71 ? -10.997 -2.775 1.609 1.00 94.31 71 GLU A CA 1
ATOM 577 C C . GLU A 1 71 ? -10.847 -3.565 2.918 1.00 94.31 71 GLU A C 1
ATOM 579 O O . GLU A 1 71 ? -11.828 -4.119 3.414 1.00 94.31 71 GLU A O 1
ATOM 584 N N . LEU A 1 72 ? -9.664 -3.549 3.541 1.00 93.38 72 LEU A N 1
ATOM 585 C CA . LEU A 1 72 ? -9.463 -4.123 4.876 1.00 93.38 72 LEU A CA 1
ATOM 586 C C . LEU A 1 72 ? -10.357 -3.451 5.921 1.00 93.38 72 LEU A C 1
ATOM 588 O O . LEU A 1 72 ? -10.979 -4.150 6.719 1.00 93.38 72 LEU A O 1
ATOM 592 N N . SER A 1 73 ? -10.475 -2.120 5.887 1.00 95.38 73 SER A N 1
ATOM 593 C CA . SER A 1 73 ? -11.301 -1.366 6.841 1.00 95.38 73 SER A CA 1
ATOM 594 C C . SER A 1 73 ? -12.783 -1.741 6.790 1.00 95.38 73 SER A C 1
ATOM 596 O O . SER A 1 73 ? -13.480 -1.641 7.794 1.00 95.38 73 SER A O 1
ATOM 598 N N . LYS A 1 74 ? -13.266 -2.206 5.630 1.00 94.62 74 LYS A N 1
ATOM 599 C CA . LYS A 1 74 ? -14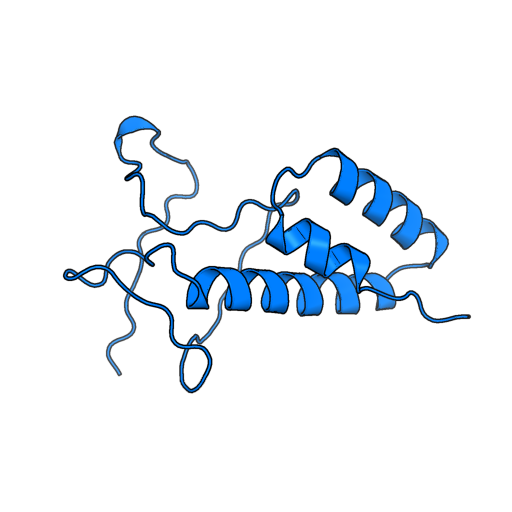.656 -2.643 5.434 1.00 94.62 74 LYS A CA 1
ATOM 600 C C . LYS A 1 74 ? -14.901 -4.085 5.873 1.00 94.62 74 LYS A C 1
ATOM 602 O O . LYS A 1 74 ? -16.056 -4.457 6.064 1.00 94.62 74 LYS A O 1
ATOM 607 N N . GLN A 1 75 ? -13.851 -4.898 5.981 1.00 94.88 75 GLN A N 1
ATOM 608 C CA . GLN A 1 75 ? -13.944 -6.321 6.331 1.00 94.88 75 GLN A CA 1
ATOM 609 C C . GLN A 1 75 ? -13.812 -6.588 7.832 1.00 94.88 75 GLN A C 1
ATOM 611 O O . GLN A 1 75 ? -14.058 -7.706 8.283 1.00 94.88 75 GLN A O 1
ATOM 616 N N . VAL A 1 76 ? -13.423 -5.580 8.606 1.00 94.06 76 VAL A N 1
ATOM 617 C CA . VAL A 1 76 ? -13.234 -5.677 10.052 1.00 94.06 76 VAL A CA 1
ATOM 618 C C . VAL A 1 76 ? -14.166 -4.708 10.773 1.00 94.06 76 VAL A C 1
ATOM 620 O O . VAL A 1 76 ? -14.712 -3.784 10.172 1.00 94.06 76 VAL A O 1
ATOM 623 N N . ALA A 1 77 ? -14.374 -4.929 12.068 1.00 95.31 77 ALA A N 1
ATOM 624 C CA . ALA A 1 77 ? -15.160 -4.016 12.886 1.00 95.31 77 ALA A CA 1
ATOM 625 C C . ALA A 1 77 ? -14.471 -2.642 13.001 1.00 95.31 77 ALA A C 1
ATOM 627 O O . ALA A 1 77 ? -13.244 -2.543 12.947 1.00 95.31 77 ALA A O 1
ATOM 628 N N . THR A 1 78 ? -15.264 -1.580 13.155 1.00 94.50 78 THR A N 1
ATOM 629 C CA . THR A 1 78 ? -14.769 -0.194 13.190 1.00 94.50 78 THR A CA 1
ATOM 630 C C . THR A 1 78 ? -13.747 0.031 14.305 1.00 94.50 78 THR A C 1
ATOM 632 O O . THR A 1 78 ? -12.709 0.636 14.067 1.00 94.50 78 THR A O 1
ATOM 635 N N . ASP A 1 79 ? -14.013 -0.479 15.505 1.00 95.19 79 ASP A N 1
ATOM 636 C CA . ASP A 1 79 ? -13.106 -0.411 16.655 1.00 95.19 79 ASP A CA 1
ATOM 637 C C . ASP A 1 79 ? -11.773 -1.122 16.377 1.00 95.19 79 ASP A C 1
ATOM 639 O O . ASP A 1 79 ? -10.707 -0.537 16.572 1.00 95.19 79 ASP A O 1
ATOM 643 N N . TYR A 1 80 ? -11.832 -2.333 15.818 1.00 96.06 80 TYR A N 1
ATOM 644 C CA . TYR A 1 80 ? -10.646 -3.074 15.392 1.00 96.06 80 TYR A CA 1
ATOM 645 C C . TYR A 1 80 ? -9.840 -2.307 14.335 1.00 96.06 80 TYR A C 1
ATOM 647 O O . TYR A 1 80 ? -8.610 -2.247 14.405 1.00 96.06 80 TYR A O 1
ATOM 655 N N . TRP A 1 81 ? -10.515 -1.708 13.347 1.00 95.81 81 TRP A N 1
ATOM 656 C CA . TRP A 1 81 ? -9.848 -0.920 12.313 1.00 95.81 81 TRP A CA 1
ATOM 657 C C . TRP A 1 81 ? -9.121 0.292 12.891 1.00 95.81 81 TRP A C 1
ATOM 659 O O . TRP A 1 81 ? -7.984 0.544 12.499 1.00 95.81 81 TRP A O 1
ATOM 669 N N . GLU A 1 82 ? -9.736 1.038 13.810 1.00 95.25 82 GLU A N 1
ATOM 670 C CA . GLU A 1 82 ? -9.097 2.220 14.399 1.00 95.25 82 GLU A CA 1
ATOM 671 C C . GLU A 1 82 ? -7.845 1.847 15.211 1.00 95.25 82 GLU A C 1
ATOM 673 O O . GLU A 1 82 ? -6.809 2.513 15.089 1.00 95.25 82 GLU A O 1
ATOM 678 N N . GLU A 1 83 ? -7.883 0.742 15.965 1.00 96.0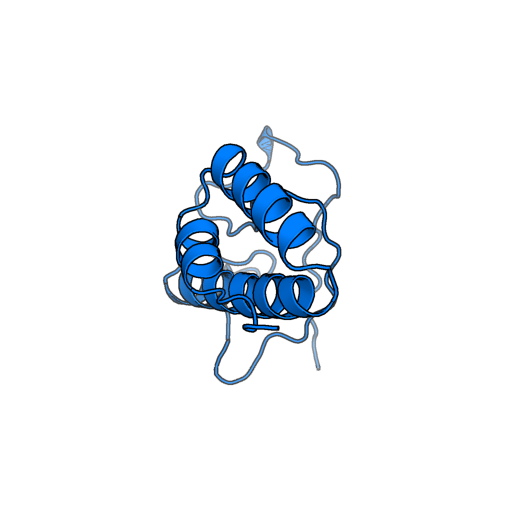0 83 GLU A N 1
ATOM 679 C CA . GLU A 1 83 ? -6.700 0.216 16.658 1.00 96.00 83 GLU A CA 1
ATOM 680 C C . GLU A 1 83 ? -5.604 -0.211 15.674 1.00 96.00 83 GLU A C 1
ATOM 682 O O . GLU A 1 83 ? -4.442 0.194 15.809 1.00 96.00 83 GLU A O 1
ATOM 687 N N . LEU A 1 84 ? -5.967 -0.978 14.641 1.00 95.00 84 LEU A N 1
ATOM 688 C CA . LEU A 1 84 ? -5.032 -1.404 13.604 1.00 95.00 84 LEU A CA 1
ATOM 689 C C . LEU A 1 84 ? -4.414 -0.190 12.899 1.00 95.00 84 LEU A C 1
ATOM 691 O O . LEU A 1 84 ? -3.194 -0.103 12.773 1.00 95.00 84 LEU A O 1
ATOM 695 N N . LYS A 1 85 ? -5.226 0.787 12.492 1.00 95.44 85 LYS A N 1
ATOM 696 C CA . LYS A 1 85 ? -4.788 2.026 11.839 1.00 95.44 85 LYS A CA 1
ATOM 697 C C . LYS A 1 85 ? -3.781 2.788 12.700 1.00 95.44 85 LYS A C 1
ATOM 699 O O . LYS A 1 85 ? -2.778 3.265 12.166 1.00 95.44 85 LYS A O 1
ATOM 704 N N . ALA A 1 86 ? -3.998 2.864 14.014 1.00 95.31 86 ALA A N 1
ATOM 705 C CA . ALA A 1 86 ? -3.056 3.490 14.939 1.00 95.31 86 ALA A CA 1
ATOM 706 C C . ALA A 1 86 ? -1.701 2.758 14.980 1.00 95.31 86 ALA A C 1
ATOM 708 O O . ALA A 1 86 ? -0.653 3.407 14.917 1.00 95.31 86 ALA A O 1
ATOM 709 N N . ILE A 1 87 ? -1.706 1.420 15.017 1.00 95.75 87 ILE A N 1
ATOM 710 C CA . ILE A 1 87 ? -0.482 0.600 14.964 1.00 95.75 87 ILE A CA 1
ATOM 711 C C . ILE A 1 87 ? 0.248 0.818 13.633 1.00 95.75 87 ILE A C 1
ATOM 713 O O . ILE A 1 87 ? 1.440 1.122 13.618 1.00 95.75 87 ILE A O 1
ATOM 717 N N . LEU A 1 88 ? -0.470 0.738 12.511 1.00 94.94 88 LEU A N 1
ATOM 718 C CA . LEU A 1 88 ? 0.101 0.904 11.174 1.00 94.94 88 LEU A CA 1
ATOM 719 C C . LEU A 1 88 ? 0.757 2.281 10.993 1.00 94.94 88 LEU A C 1
ATOM 721 O O . LEU A 1 88 ? 1.848 2.364 10.428 1.00 94.94 88 LEU A O 1
ATOM 725 N N . LEU A 1 89 ? 0.125 3.352 11.490 1.00 94.81 89 LEU A N 1
ATOM 726 C CA . LEU A 1 89 ? 0.672 4.715 11.449 1.00 94.81 89 LEU A CA 1
ATOM 727 C C . LEU A 1 89 ? 1.915 4.888 12.327 1.00 94.81 89 LEU A C 1
ATOM 729 O O . LEU A 1 89 ? 2.792 5.677 11.980 1.00 94.81 89 LEU A O 1
ATOM 733 N N . LYS A 1 90 ? 1.990 4.175 13.453 1.00 95.06 90 LYS A N 1
ATOM 734 C CA . LYS A 1 90 ? 3.129 4.234 14.374 1.00 95.06 90 LYS A CA 1
ATOM 735 C C . LYS A 1 90 ? 4.362 3.513 13.822 1.00 95.06 90 LYS A C 1
ATOM 737 O O . LYS A 1 90 ? 5.476 4.000 13.993 1.00 95.06 90 LYS A O 1
ATOM 742 N N . GLU A 1 91 ? 4.168 2.365 13.175 1.00 93.38 91 GLU A N 1
ATOM 743 C CA . GLU A 1 91 ? 5.267 1.469 12.784 1.00 93.38 91 GLU A CA 1
ATOM 744 C C . GLU A 1 91 ? 5.855 1.773 11.393 1.00 93.38 91 GLU A C 1
ATOM 746 O O . GLU A 1 91 ? 6.925 1.277 11.035 1.00 93.38 91 GLU A O 1
ATOM 751 N N . THR A 1 92 ? 5.195 2.610 10.588 1.00 93.94 92 THR A N 1
ATOM 752 C CA . THR A 1 92 ? 5.652 2.943 9.233 1.00 93.94 92 THR A CA 1
ATOM 753 C C . THR A 1 92 ? 6.346 4.305 9.149 1.00 93.94 92 THR A C 1
ATOM 755 O O . THR A 1 92 ? 5.949 5.278 9.783 1.00 93.94 92 THR A O 1
ATOM 758 N N . LYS A 1 93 ? 7.368 4.397 8.291 1.00 91.94 93 LYS A N 1
ATOM 759 C CA . LYS A 1 93 ? 7.982 5.669 7.852 1.00 91.94 93 LYS A CA 1
ATOM 760 C C . LYS A 1 93 ? 7.676 5.990 6.387 1.00 91.94 93 LYS A C 1
ATOM 762 O O . LYS A 1 93 ? 8.224 6.936 5.833 1.00 91.94 93 LYS A O 1
ATOM 767 N N . ASN A 1 94 ? 6.859 5.166 5.737 1.00 91.88 94 ASN A N 1
ATOM 768 C CA . ASN A 1 94 ? 6.545 5.300 4.324 1.00 91.88 94 ASN A CA 1
ATOM 769 C C . ASN A 1 94 ? 5.483 6.386 4.123 1.00 91.88 94 ASN A C 1
ATOM 771 O O . ASN A 1 94 ? 4.322 6.205 4.490 1.00 91.88 94 ASN A O 1
ATOM 775 N N . GLU A 1 95 ? 5.880 7.516 3.545 1.00 93.06 95 GLU A N 1
ATOM 776 C CA . GLU A 1 95 ? 5.001 8.675 3.377 1.00 93.06 95 GLU A CA 1
ATOM 777 C C . GLU A 1 95 ? 3.806 8.392 2.463 1.00 93.06 95 GLU A C 1
ATOM 779 O O . GLU A 1 95 ? 2.694 8.811 2.783 1.00 93.06 95 GLU A O 1
ATOM 784 N N . SER A 1 96 ? 4.007 7.656 1.365 1.00 93.25 96 SER A N 1
ATOM 785 C CA . SER A 1 96 ? 2.937 7.264 0.437 1.00 93.25 96 SER A CA 1
ATOM 786 C C . SER A 1 96 ? 1.886 6.418 1.146 1.00 93.25 96 SER A C 1
ATOM 788 O O . SER A 1 96 ? 0.688 6.692 1.056 1.00 93.25 96 SER A O 1
ATOM 790 N N . PHE A 1 97 ? 2.337 5.451 1.945 1.00 94.81 97 PHE A N 1
ATOM 791 C CA . PHE A 1 97 ? 1.453 4.633 2.765 1.00 94.81 97 PHE A CA 1
ATOM 792 C C . PHE A 1 97 ? 0.706 5.471 3.816 1.00 94.81 97 PHE A C 1
ATOM 794 O O . PHE A 1 97 ? -0.504 5.326 3.968 1.00 94.81 97 PHE A O 1
ATOM 801 N N . ILE A 1 98 ? 1.387 6.393 4.510 1.00 95.50 98 ILE A N 1
ATOM 802 C CA . ILE A 1 98 ? 0.754 7.276 5.508 1.00 95.50 98 ILE A CA 1
ATOM 803 C C . ILE A 1 98 ? -0.311 8.168 4.860 1.00 95.50 98 ILE A C 1
ATOM 805 O O . ILE A 1 98 ? -1.412 8.297 5.403 1.00 95.50 98 ILE A O 1
ATOM 809 N N . ARG A 1 99 ? -0.005 8.797 3.715 1.00 94.69 99 ARG A N 1
ATOM 810 C CA . ARG A 1 99 ? -0.964 9.635 2.972 1.00 94.69 99 ARG A CA 1
ATOM 811 C C . ARG A 1 99 ? -2.190 8.829 2.567 1.00 94.69 99 ARG A C 1
ATOM 813 O O . ARG A 1 99 ? -3.311 9.293 2.757 1.00 94.69 99 ARG A O 1
ATOM 820 N N . SER A 1 100 ? -1.967 7.621 2.067 1.00 94.44 100 SER A N 1
ATOM 821 C CA . SER A 1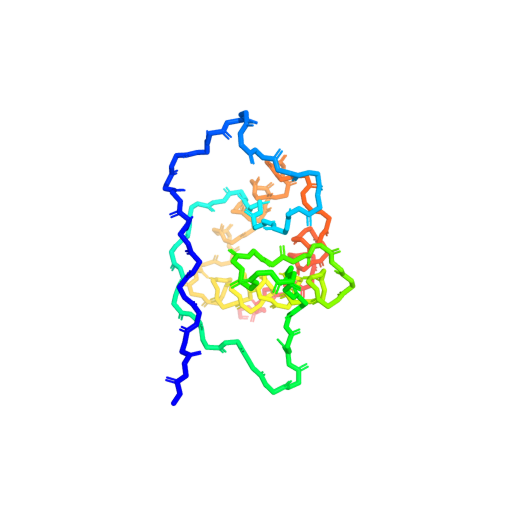 100 ? -3.020 6.692 1.684 1.00 94.44 100 SER A CA 1
ATOM 822 C C . SER A 1 100 ? -3.903 6.269 2.867 1.00 94.44 100 SER A C 1
ATOM 824 O O . SER A 1 100 ? -5.125 6.418 2.813 1.00 94.44 100 SER A O 1
ATOM 826 N N . LEU A 1 101 ? -3.303 5.836 3.978 1.00 94.94 101 LEU A N 1
ATOM 827 C CA . LEU A 1 101 ? -4.028 5.359 5.157 1.00 94.94 101 LEU A CA 1
ATOM 828 C C . LEU A 1 101 ? -4.880 6.461 5.810 1.00 94.94 101 LEU A C 1
ATOM 830 O O . LEU A 1 101 ? -5.963 6.194 6.333 1.00 94.94 101 LEU A O 1
ATOM 834 N N . LYS A 1 102 ? -4.430 7.721 5.746 1.00 93.38 102 LYS A N 1
ATOM 835 C CA . LYS A 1 102 ? -5.211 8.881 6.210 1.00 93.38 102 LYS A CA 1
ATOM 836 C C . LYS A 1 102 ? -6.473 9.135 5.379 1.00 93.38 102 LYS A C 1
ATOM 838 O O . LYS A 1 102 ? -7.420 9.695 5.922 1.00 93.38 102 LYS A O 1
ATOM 843 N N . LYS A 1 103 ? -6.498 8.727 4.104 1.00 93.62 103 LYS A N 1
ATOM 844 C CA . LYS A 1 103 ? -7.667 8.859 3.215 1.00 93.62 103 LYS A CA 1
ATOM 845 C C . LYS A 1 103 ? -8.732 7.789 3.463 1.00 93.62 103 LYS A C 1
ATOM 847 O O . LYS A 1 103 ? -9.849 7.950 2.990 1.00 93.62 103 LYS A O 1
ATOM 852 N N . VAL A 1 104 ? -8.402 6.709 4.176 1.00 93.19 104 VAL A N 1
ATOM 853 C CA . VAL A 1 104 ? -9.356 5.633 4.467 1.00 93.19 104 VAL A CA 1
ATOM 854 C C . VAL A 1 104 ? -10.365 6.104 5.512 1.00 93.19 104 VAL A C 1
ATOM 856 O O . VAL A 1 104 ? -10.001 6.382 6.663 1.00 93.19 104 VAL A O 1
ATOM 859 N N . THR A 1 105 ? -11.626 6.183 5.091 1.00 85.06 105 THR A N 1
ATOM 860 C CA . THR A 1 105 ? -12.778 6.519 5.929 1.00 85.06 105 THR A CA 1
ATOM 861 C C . THR A 1 105 ? -13.523 5.253 6.320 1.00 85.06 105 THR A C 1
ATOM 863 O O . THR A 1 105 ? -13.955 4.493 5.456 1.00 85.06 105 THR A O 1
ATOM 866 N N . THR A 1 106 ? -13.724 5.052 7.614 1.00 74.19 106 THR A N 1
ATOM 867 C CA . THR A 1 106 ? -14.577 3.993 8.152 1.00 74.19 106 THR A CA 1
ATOM 868 C C . THR A 1 106 ? -16.036 4.277 7.790 1.00 74.19 106 THR A C 1
ATOM 870 O O . THR A 1 106 ? -16.484 5.426 7.835 1.00 74.19 106 THR A O 1
ATOM 873 N N . LYS A 1 107 ? -16.798 3.248 7.391 1.00 60.66 107 LYS A N 1
ATOM 874 C CA . LYS A 1 107 ? -18.252 3.399 7.245 1.00 60.66 107 LYS A CA 1
ATOM 875 C C . LYS A 1 107 ? -18.823 3.790 8.609 1.00 60.66 107 LYS A C 1
ATOM 877 O O . LYS A 1 107 ? -18.561 3.108 9.597 1.00 60.66 107 LYS A O 1
ATOM 882 N N . ASN A 1 108 ? -19.625 4.853 8.648 1.00 51.88 108 ASN A N 1
ATOM 883 C CA . ASN A 1 108 ? -20.559 5.036 9.753 1.00 51.88 108 ASN A CA 1
ATOM 884 C C . ASN A 1 108 ? -21.489 3.817 9.742 1.00 51.88 108 ASN A C 1
ATOM 886 O O . ASN A 1 108 ? -22.068 3.514 8.694 1.00 51.88 108 ASN A O 1
ATOM 890 N N . ALA A 1 109 ? -21.516 3.093 10.862 1.00 46.16 109 ALA A N 1
ATOM 891 C CA . ALA A 1 109 ? -22.379 1.938 11.079 1.00 46.16 109 ALA A CA 1
ATOM 892 C C . ALA A 1 109 ? -23.859 2.284 10.858 1.00 46.16 109 ALA A C 1
ATOM 894 O O . ALA A 1 109 ? -24.252 3.426 11.195 1.00 46.16 109 ALA A O 1
#

Radius of gyration: 15.74 Å; chains: 1; bounding box: 47×23×41 Å